Protein AF-A0A838H7K9-F1 (afdb_monomer)

pLDDT: mean 84.61, std 19.3, range [33.28, 98.56]

Foldseek 3Di:
DDDPPPDPPPCPFFKFWWKWWFQDPVRAIKIWTWIWTFPDWDDDPNFIKTWTKTWTWIAGPVRHTPDTFMDTDIWGWDWDDDPPDTWIKTDQDWDDTPNITIGMDITITDDPDDD

Solvent-accessible surface area (backbone atoms only — not comparable to full-atom values): 6663 Å² total; per-residue (Å²): 134,83,82,77,83,77,69,87,67,73,86,72,76,49,67,34,76,40,46,31,37,28,77,29,95,90,74,37,66,15,42,34,47,36,36,36,35,55,73,45,77,44,77,53,98,90,37,52,26,34,37,28,38,38,36,37,37,35,28,34,67,87,68,48,81,73,48,73,40,71,36,79,50,75,27,48,44,49,76,53,69,59,102,86,50,66,48,34,36,39,39,56,43,79,42,69,49,91,88,36,64,30,44,32,54,58,35,72,47,84,70,79,80,82,126

Structure (mmCIF, N/CA/C/O backbone):
data_AF-A0A838H7K9-F1
#
_entry.id   AF-A0A838H7K9-F1
#
loop_
_atom_site.group_PDB
_atom_site.id
_atom_site.type_symbol
_atom_site.label_atom_id
_atom_site.label_alt_id
_atom_site.label_comp_id
_atom_site.label_asym_id
_atom_site.label_entity_id
_atom_site.label_seq_id
_atom_site.pdbx_PDB_ins_code
_atom_site.Cartn_x
_atom_site.Cartn_y
_atom_site.Cartn_z
_atom_site.occupancy
_atom_site.B_iso_or_equiv
_atom_site.auth_seq_id
_atom_site.auth_comp_id
_atom_site.auth_asym_id
_atom_site.auth_atom_id
_atom_site.pdbx_PDB_model_num
ATOM 1 N N . MET A 1 1 ? -33.782 -5.262 15.774 1.00 35.16 1 MET A N 1
ATOM 2 C CA . MET A 1 1 ? -33.459 -4.368 14.646 1.00 35.16 1 MET A CA 1
ATOM 3 C C . MET A 1 1 ? -32.364 -3.454 15.159 1.00 35.16 1 MET A C 1
ATOM 5 O O . MET A 1 1 ? -32.657 -2.596 15.974 1.00 35.16 1 MET A O 1
ATOM 9 N N . THR A 1 2 ? -31.101 -3.783 14.884 1.00 35.47 2 THR A N 1
ATOM 10 C CA . THR A 1 2 ? -29.956 -3.093 15.495 1.00 35.47 2 THR A CA 1
ATOM 11 C C . THR A 1 2 ? -29.780 -1.746 14.817 1.00 35.47 2 THR A C 1
ATOM 13 O O . THR A 1 2 ? -29.543 -1.692 13.611 1.00 35.47 2 THR A O 1
ATOM 16 N N . ASP A 1 3 ? -29.943 -0.688 15.600 1.00 33.72 3 ASP A N 1
ATOM 17 C CA . ASP A 1 3 ? -29.704 0.690 15.201 1.00 33.72 3 ASP A CA 1
ATOM 18 C C . ASP A 1 3 ? -28.235 0.832 14.781 1.00 33.72 3 ASP A C 1
ATOM 20 O O . ASP A 1 3 ? -27.312 0.695 15.588 1.00 33.72 3 ASP A O 1
ATOM 24 N N . VAL A 1 4 ? -28.005 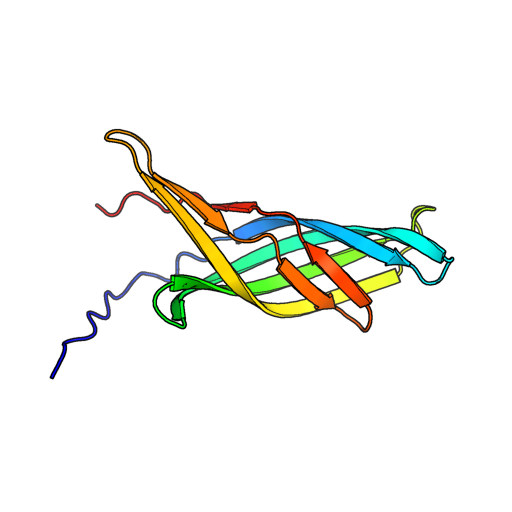1.027 13.483 1.00 40.56 4 VAL A N 1
ATOM 25 C CA . VAL A 1 4 ? -26.706 1.463 12.977 1.00 40.56 4 VAL A CA 1
ATOM 26 C C . VAL A 1 4 ? -26.650 2.948 13.286 1.00 40.56 4 VAL A C 1
ATOM 28 O O . VAL A 1 4 ? -27.273 3.745 12.589 1.00 40.56 4 VAL A O 1
ATOM 31 N N . VAL A 1 5 ? -25.948 3.316 14.355 1.00 44.41 5 VAL A N 1
ATOM 32 C CA . VAL A 1 5 ? -25.798 4.719 14.745 1.00 44.41 5 VAL A CA 1
ATOM 33 C C . VAL A 1 5 ? -24.977 5.440 13.672 1.00 44.41 5 VAL A C 1
ATOM 35 O O . VAL A 1 5 ? -23.746 5.418 13.668 1.00 44.41 5 VAL A O 1
ATOM 38 N N . PHE A 1 6 ? -25.673 6.069 12.726 1.00 42.53 6 PHE A N 1
ATOM 39 C CA . PHE A 1 6 ? -25.106 7.026 11.786 1.00 42.53 6 PHE A CA 1
ATOM 40 C C . PHE A 1 6 ? -24.897 8.346 12.525 1.00 42.53 6 PHE A C 1
ATOM 42 O O . PHE A 1 6 ? -25.746 9.235 12.507 1.00 42.53 6 PHE A O 1
ATOM 49 N N . PHE A 1 7 ? -23.752 8.488 13.187 1.00 42.56 7 PHE A N 1
ATOM 50 C CA . PHE A 1 7 ? -23.282 9.813 13.570 1.00 42.56 7 PHE A CA 1
ATOM 51 C C . PHE A 1 7 ? -23.024 10.617 12.287 1.00 42.56 7 PHE A C 1
ATOM 53 O O . PHE A 1 7 ? -22.311 10.120 11.407 1.00 42.56 7 PHE A O 1
ATOM 60 N N . PRO A 1 8 ? -23.551 11.847 12.140 1.00 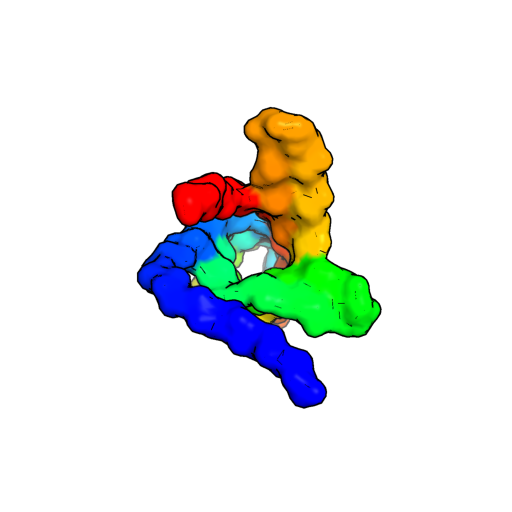36.25 8 PRO A N 1
ATOM 61 C CA . PRO A 1 8 ? -23.161 12.726 11.050 1.00 36.25 8 PRO A CA 1
ATOM 62 C C . PRO A 1 8 ? -21.751 13.248 11.348 1.00 36.25 8 PRO A C 1
ATOM 64 O O . PRO A 1 8 ? -21.561 14.391 11.763 1.00 36.25 8 PRO A O 1
ATOM 67 N N . LEU A 1 9 ? -20.739 12.394 11.169 1.00 44.53 9 LEU A N 1
ATOM 68 C CA . LEU A 1 9 ? -19.357 12.838 11.124 1.00 44.53 9 LEU A CA 1
ATOM 69 C C . LEU A 1 9 ? -19.268 13.782 9.923 1.00 44.53 9 LEU A C 1
ATOM 71 O O . LEU A 1 9 ? -19.350 13.353 8.769 1.00 44.53 9 LEU A O 1
ATOM 75 N N . ARG A 1 10 ? -19.107 15.084 10.188 1.00 43.91 10 ARG A N 1
ATOM 76 C CA . ARG A 1 10 ? -18.473 16.007 9.240 1.00 43.91 10 ARG A CA 1
ATOM 77 C C . ARG A 1 10 ? -17.335 15.228 8.592 1.00 43.91 10 ARG A C 1
ATOM 79 O O . ARG A 1 10 ? -16.531 14.665 9.326 1.00 43.91 10 ARG A O 1
ATOM 86 N N . VAL A 1 11 ? -17.320 15.156 7.263 1.00 42.47 11 VAL A N 1
ATOM 87 C CA . VAL A 1 11 ? -16.358 14.400 6.449 1.00 42.47 11 VAL A CA 1
ATOM 88 C C . VAL A 1 11 ? -14.931 14.858 6.781 1.00 42.47 11 VAL A C 1
ATOM 90 O O . VAL A 1 11 ? -14.341 15.674 6.079 1.00 42.47 11 VAL A O 1
ATOM 93 N N . MET A 1 12 ? -14.376 14.386 7.893 1.00 52.38 12 MET A N 1
ATOM 94 C CA . MET A 1 12 ? -12.984 14.563 8.253 1.00 52.38 12 MET A CA 1
ATOM 95 C C . MET A 1 12 ? -12.254 13.521 7.429 1.00 52.38 12 MET A C 1
ATOM 97 O O . MET A 1 12 ? -12.205 12.340 7.756 1.00 52.38 12 MET A O 1
ATOM 101 N N . ARG A 1 13 ? -11.815 13.967 6.253 1.00 62.12 13 ARG A N 1
ATOM 102 C CA . ARG A 1 13 ? -11.035 13.190 5.300 1.00 62.12 13 ARG A CA 1
ATOM 103 C C . ARG A 1 13 ? -9.701 12.867 5.970 1.00 62.12 13 ARG A C 1
ATOM 105 O O . ARG A 1 13 ? -8.767 13.653 5.868 1.00 62.12 13 ARG A O 1
ATOM 112 N N . THR A 1 14 ? -9.622 11.752 6.688 1.00 81.75 14 THR A N 1
ATOM 113 C CA . THR A 1 14 ? -8.360 11.332 7.291 1.00 81.75 14 THR A CA 1
ATOM 114 C C . THR A 1 14 ? -7.463 10.763 6.202 1.00 81.75 14 THR A C 1
ATOM 116 O O . THR A 1 14 ? -7.810 9.778 5.543 1.00 81.75 14 THR A O 1
ATOM 119 N N . VAL A 1 15 ? -6.339 11.436 5.974 1.00 88.94 15 VAL A N 1
ATOM 120 C CA . VAL A 1 15 ? -5.342 11.080 4.965 1.00 88.94 15 VAL A CA 1
ATOM 121 C C . VAL A 1 15 ? -4.038 10.765 5.682 1.00 88.94 15 VAL A C 1
ATOM 123 O O . VAL A 1 15 ? -3.625 11.518 6.561 1.00 88.94 15 VAL A O 1
ATOM 126 N N . ALA A 1 16 ? -3.403 9.659 5.312 1.00 91.44 16 ALA A N 1
ATOM 127 C CA . ALA A 1 16 ? -2.097 9.265 5.818 1.00 91.44 16 ALA A CA 1
ATOM 128 C C . ALA A 1 16 ? -1.133 9.031 4.657 1.00 91.44 16 ALA A C 1
ATOM 130 O O . ALA A 1 16 ? -1.516 8.453 3.640 1.00 91.44 16 ALA A O 1
ATOM 131 N N . GLY A 1 17 ? 0.118 9.462 4.821 1.00 94.88 17 GLY A N 1
ATOM 132 C CA . GLY A 1 17 ? 1.192 9.096 3.905 1.00 94.88 17 GLY A CA 1
ATOM 133 C C . GLY A 1 17 ? 1.470 7.598 3.997 1.00 94.88 17 GLY A C 1
ATOM 134 O O . GLY A 1 17 ? 1.494 7.031 5.090 1.00 94.88 17 GLY A O 1
ATOM 135 N N . VAL A 1 18 ? 1.670 6.963 2.849 1.00 97.25 18 VAL A N 1
ATOM 136 C CA . VAL A 1 18 ? 1.939 5.528 2.751 1.00 97.25 18 VAL A CA 1
ATOM 137 C C . VAL A 1 18 ? 3.136 5.258 1.863 1.00 97.25 18 VAL A C 1
ATOM 139 O O . VAL A 1 18 ? 3.379 5.950 0.870 1.00 97.25 18 VAL A O 1
ATOM 142 N N . THR A 1 19 ? 3.861 4.209 2.222 1.00 98.38 19 THR A N 1
ATOM 143 C CA . THR A 1 19 ? 4.967 3.661 1.448 1.00 98.38 19 THR A CA 1
ATOM 144 C C . THR A 1 19 ? 4.730 2.188 1.187 1.00 98.38 19 THR A C 1
ATOM 146 O O . THR A 1 19 ? 3.917 1.538 1.842 1.00 98.38 19 THR A O 1
ATOM 149 N N . GLY A 1 20 ? 5.420 1.671 0.186 1.00 98.06 20 GLY A N 1
ATOM 150 C CA . GLY A 1 20 ? 5.404 0.256 -0.113 1.00 98.06 20 GLY A CA 1
ATOM 151 C C . GLY A 1 20 ? 6.451 -0.105 -1.145 1.00 98.06 20 GLY A C 1
ATOM 152 O O . GLY A 1 20 ? 7.239 0.733 -1.601 1.00 98.06 20 GLY A O 1
ATOM 153 N N . SER A 1 21 ? 6.426 -1.364 -1.549 1.00 98.19 21 SER A N 1
ATOM 154 C CA . SER A 1 21 ? 7.321 -1.903 -2.563 1.00 98.19 21 SER A CA 1
ATOM 155 C C . SER A 1 21 ? 6.572 -2.784 -3.553 1.00 98.19 21 SER A C 1
ATOM 157 O O . SER A 1 21 ? 5.473 -3.269 -3.286 1.00 98.19 21 SER A O 1
ATOM 159 N N . PHE A 1 22 ? 7.157 -2.962 -4.731 1.00 98.12 22 PHE A N 1
ATOM 160 C CA . PHE A 1 22 ? 6.637 -3.852 -5.763 1.00 98.12 22 PHE A CA 1
ATOM 161 C C . PHE A 1 22 ? 7.791 -4.406 -6.599 1.00 98.12 22 PHE A C 1
ATOM 163 O O . PHE A 1 22 ? 8.906 -3.877 -6.568 1.00 98.12 22 PHE A O 1
ATOM 170 N N . TRP A 1 23 ? 7.529 -5.468 -7.357 1.00 97.19 23 TRP A N 1
ATOM 171 C CA . TRP A 1 23 ? 8.474 -5.954 -8.359 1.00 97.19 23 TRP A CA 1
ATOM 172 C C . TRP A 1 23 ? 8.337 -5.132 -9.640 1.00 97.19 23 TRP A C 1
ATOM 174 O O . TRP A 1 23 ? 7.274 -5.126 -10.263 1.00 97.19 23 TRP A O 1
ATOM 184 N N . SER A 1 24 ? 9.388 -4.403 -10.007 1.00 91.31 24 SER A N 1
ATOM 185 C CA . SER A 1 24 ? 9.357 -3.484 -11.139 1.00 91.31 24 SER A CA 1
ATOM 186 C C . SER A 1 24 ? 9.558 -4.195 -12.484 1.00 91.31 24 SER A C 1
ATOM 188 O O . SER A 1 24 ? 10.092 -5.309 -12.527 1.00 91.31 24 SER A O 1
ATOM 190 N N . PRO A 1 25 ? 9.187 -3.556 -13.613 1.00 89.88 25 PRO A N 1
ATOM 191 C CA . PRO A 1 25 ? 9.428 -4.102 -14.950 1.00 89.88 25 PRO A CA 1
ATOM 192 C C . PRO A 1 25 ? 10.899 -4.397 -15.248 1.00 89.88 25 PRO A C 1
ATOM 194 O O . PRO A 1 25 ? 11.190 -5.317 -16.009 1.00 89.88 25 PRO A O 1
ATOM 197 N N . SER A 1 26 ? 11.830 -3.647 -14.646 1.00 91.75 26 SER A N 1
ATOM 198 C CA . SER A 1 26 ? 13.269 -3.887 -14.804 1.00 91.75 26 SER A CA 1
ATOM 199 C C . SER A 1 26 ? 13.780 -5.120 -14.044 1.00 91.75 26 SER A C 1
ATOM 201 O O . SER A 1 26 ? 14.961 -5.457 -14.143 1.00 91.75 26 SER A O 1
ATOM 203 N N . GLY A 1 27 ? 12.914 -5.801 -13.284 1.00 92.00 27 GLY A N 1
ATOM 204 C CA . GLY A 1 27 ? 13.292 -6.930 -12.442 1.00 92.00 27 GLY A CA 1
ATOM 205 C C . GLY A 1 27 ? 14.036 -6.500 -11.177 1.00 92.00 27 GLY A C 1
ATOM 206 O O . GLY A 1 27 ? 14.944 -7.196 -10.727 1.00 92.00 27 GLY A O 1
ATOM 207 N N . ARG A 1 28 ? 13.705 -5.327 -10.627 1.00 93.38 28 ARG A N 1
ATOM 208 C CA . ARG A 1 28 ? 14.259 -4.804 -9.372 1.00 93.38 28 ARG A CA 1
ATOM 209 C C . ARG A 1 28 ? 13.133 -4.506 -8.384 1.00 93.38 28 ARG A C 1
ATOM 211 O O . ARG A 1 28 ? 11.952 -4.524 -8.722 1.00 93.38 28 ARG A O 1
ATOM 218 N N . HIS A 1 29 ? 13.495 -4.199 -7.141 1.00 95.12 29 HIS A N 1
ATOM 219 C CA . HIS A 1 29 ? 12.532 -3.660 -6.185 1.00 95.12 29 HIS A CA 1
ATOM 220 C C . HIS A 1 29 ? 12.227 -2.199 -6.521 1.00 95.12 29 HIS A C 1
ATOM 222 O O . HIS A 1 29 ? 13.097 -1.333 -6.406 1.00 95.12 29 HIS A O 1
ATOM 228 N N . GLY A 1 30 ? 10.987 -1.941 -6.927 1.00 97.38 30 GLY A N 1
ATOM 229 C CA . GLY A 1 30 ? 10.441 -0.600 -7.072 1.00 97.38 30 GLY A CA 1
ATOM 230 C C . GLY A 1 30 ? 9.829 -0.094 -5.765 1.00 97.38 30 GLY A C 1
ATOM 231 O O . GLY A 1 30 ? 9.551 -0.861 -4.839 1.00 97.38 30 GLY A O 1
ATOM 232 N N . LYS A 1 31 ? 9.609 1.218 -5.695 1.00 98.25 31 LYS A N 1
ATOM 233 C CA . LYS A 1 31 ? 9.010 1.913 -4.551 1.00 98.25 31 LYS A CA 1
ATOM 234 C C . LYS A 1 31 ? 7.630 2.445 -4.900 1.00 98.25 31 LYS A C 1
ATOM 236 O O . LYS A 1 31 ? 7.428 3.000 -5.977 1.00 98.25 31 LYS A O 1
ATOM 241 N N . PHE A 1 32 ? 6.715 2.328 -3.949 1.00 98.56 32 PHE A N 1
ATOM 242 C CA . PHE A 1 32 ? 5.441 3.030 -3.939 1.00 98.56 32 PHE A CA 1
ATOM 243 C C . PHE A 1 32 ? 5.491 4.141 -2.889 1.00 98.56 32 PHE A C 1
ATOM 245 O O . PHE A 1 32 ? 5.898 3.901 -1.752 1.00 98.56 32 PHE A O 1
ATOM 252 N N . VAL A 1 33 ? 5.070 5.346 -3.266 1.00 98.50 33 VAL A N 1
ATOM 253 C CA . VAL A 1 33 ? 4.877 6.472 -2.343 1.00 98.50 33 VAL A CA 1
ATOM 254 C C . VAL A 1 33 ? 3.553 7.140 -2.672 1.00 98.50 33 VAL A C 1
ATOM 256 O O . VAL A 1 33 ? 3.276 7.443 -3.836 1.00 98.50 33 VAL A O 1
ATOM 259 N N . GLY A 1 34 ? 2.732 7.376 -1.656 1.00 97.62 34 GLY A N 1
ATOM 260 C CA . GLY A 1 34 ? 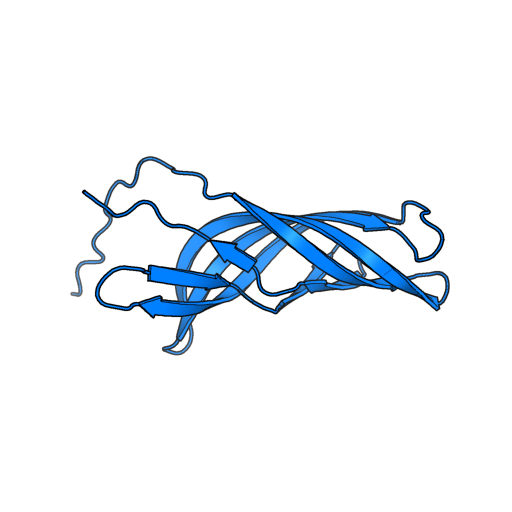1.415 7.947 -1.869 1.00 97.62 34 GLY A CA 1
ATOM 261 C C . GLY A 1 34 ? 0.668 8.282 -0.593 1.00 97.62 34 GLY A C 1
ATOM 262 O O . GLY A 1 34 ? 1.249 8.500 0.468 1.00 97.62 34 GLY A O 1
ATOM 263 N N . GLU A 1 35 ? -0.650 8.296 -0.724 1.00 96.88 35 GLU A N 1
ATOM 264 C CA . GLU A 1 35 ? -1.598 8.602 0.330 1.00 96.88 35 GLU A CA 1
ATOM 265 C C . GLU A 1 35 ? -2.675 7.522 0.418 1.00 96.88 35 GLU A C 1
ATOM 267 O O . GLU A 1 35 ? -3.188 7.030 -0.593 1.00 96.88 35 GLU A O 1
ATOM 272 N N . TYR A 1 36 ? -3.063 7.198 1.645 1.00 95.75 36 TYR A N 1
ATOM 273 C CA . TYR A 1 36 ? -4.276 6.461 1.947 1.00 95.75 36 TYR A CA 1
ATOM 274 C C . TYR A 1 36 ? -5.320 7.415 2.508 1.00 95.75 36 TYR A C 1
ATOM 276 O O . TYR A 1 36 ? -5.103 8.084 3.520 1.00 95.75 36 TYR A O 1
ATOM 284 N N . ARG A 1 37 ? -6.482 7.450 1.861 1.00 93.38 37 ARG A N 1
ATOM 285 C CA . ARG A 1 37 ? -7.652 8.182 2.330 1.00 93.38 37 ARG A CA 1
ATOM 286 C C . ARG A 1 37 ? -8.653 7.215 2.936 1.00 93.38 37 ARG A C 1
ATOM 288 O O . ARG A 1 37 ? -9.292 6.458 2.202 1.00 93.38 37 ARG A O 1
ATOM 295 N N . LEU A 1 38 ? -8.837 7.301 4.249 1.00 91.94 38 LEU A N 1
ATOM 296 C CA . LEU A 1 38 ? -9.858 6.539 4.956 1.00 91.94 38 LEU A CA 1
ATOM 297 C C . LEU A 1 38 ? -11.253 7.004 4.513 1.00 91.94 38 LEU A C 1
ATOM 299 O O . LEU A 1 38 ? -11.563 8.194 4.575 1.00 91.94 38 LEU A O 1
ATOM 303 N N . GLU A 1 39 ? -12.095 6.071 4.064 1.00 91.69 39 GLU A N 1
ATOM 304 C CA . GLU A 1 39 ? -13.501 6.350 3.739 1.00 91.69 39 GLU A CA 1
ATOM 305 C C . GLU A 1 39 ? -14.430 5.891 4.868 1.00 91.69 39 GLU A C 1
ATOM 307 O O . GLU A 1 39 ? -15.361 6.614 5.215 1.00 91.69 39 GLU A O 1
ATOM 312 N N . ARG A 1 40 ? -14.184 4.712 5.458 1.00 87.81 40 ARG A N 1
ATOM 313 C CA . ARG A 1 40 ? -14.937 4.210 6.620 1.00 87.81 40 ARG A CA 1
ATOM 314 C C . ARG A 1 40 ? -14.217 3.079 7.355 1.00 87.81 40 ARG A C 1
ATOM 316 O O . ARG A 1 40 ? -13.458 2.325 6.749 1.00 87.81 40 ARG A O 1
ATOM 323 N N . LEU A 1 41 ? -14.552 2.907 8.631 1.00 89.06 41 LEU A N 1
ATOM 324 C CA . LEU A 1 41 ? -14.278 1.687 9.395 1.00 89.06 41 LEU A CA 1
ATOM 325 C C . LEU A 1 41 ? -15.472 0.731 9.288 1.00 89.06 41 LEU A C 1
ATOM 327 O O . LEU A 1 41 ? -16.620 1.169 9.211 1.00 89.06 41 LEU A O 1
ATOM 331 N N . MET A 1 42 ? -15.212 -0.571 9.256 1.00 88.50 42 MET A N 1
ATOM 332 C CA . MET A 1 42 ? -16.243 -1.601 9.144 1.00 88.50 42 MET A CA 1
ATOM 333 C C . MET A 1 42 ? -15.807 -2.914 9.792 1.00 88.50 42 MET A C 1
ATOM 335 O O . MET A 1 42 ? -14.618 -3.165 9.951 1.00 88.50 42 MET A O 1
ATOM 339 N N . SER A 1 43 ? -16.769 -3.769 10.140 1.00 89.44 43 SER A N 1
ATOM 340 C CA . SER A 1 43 ? -16.479 -5.156 10.506 1.00 89.44 43 SER A CA 1
ATOM 341 C C . SER A 1 43 ? -16.474 -6.029 9.251 1.00 89.44 43 SER A C 1
ATOM 343 O O . SER A 1 43 ? -17.413 -5.983 8.455 1.00 89.44 43 SER A O 1
ATOM 345 N N . GLN A 1 44 ? -15.422 -6.822 9.074 1.00 87.31 44 GLN A N 1
ATOM 346 C CA . GLN A 1 44 ? -15.280 -7.809 8.011 1.00 87.31 44 GLN A CA 1
ATOM 347 C C . GLN A 1 44 ? -14.876 -9.136 8.648 1.00 87.31 44 GLN A C 1
ATOM 349 O O . GLN A 1 44 ? -13.842 -9.226 9.303 1.00 87.31 44 GLN A O 1
ATOM 354 N N . SER A 1 45 ? -15.722 -10.159 8.508 1.00 87.75 45 SER A N 1
ATOM 355 C CA . SER A 1 45 ? -15.498 -11.484 9.112 1.00 87.75 45 SER A CA 1
ATOM 356 C C . SER A 1 45 ? -15.217 -11.440 10.625 1.00 87.75 45 SER A C 1
ATOM 358 O O . SER A 1 45 ? -14.410 -12.208 11.138 1.00 87.75 45 SER A O 1
ATOM 360 N N . GLY A 1 46 ? -15.864 -10.517 11.348 1.00 87.88 46 GLY A N 1
ATOM 361 C CA . GLY A 1 46 ? -15.681 -10.342 12.793 1.00 87.88 46 GLY A CA 1
ATOM 362 C C . GLY A 1 46 ? -14.429 -9.557 13.199 1.00 87.88 46 GLY A C 1
ATOM 363 O O . GLY A 1 46 ? -14.220 -9.340 14.388 1.00 87.88 46 GLY A O 1
ATOM 364 N N . GLN A 1 47 ? -13.625 -9.085 12.243 1.00 88.62 47 GLN A N 1
ATOM 365 C CA . GLN A 1 47 ? -12.454 -8.242 12.489 1.00 88.62 47 GLN A CA 1
ATOM 366 C C . GLN A 1 47 ? -12.710 -6.803 12.040 1.00 88.62 47 GLN A C 1
ATOM 368 O O . GLN A 1 47 ? -13.509 -6.555 11.136 1.00 88.62 47 GLN A O 1
ATOM 373 N N . LEU A 1 48 ? -12.046 -5.841 12.683 1.00 90.50 48 LEU A N 1
ATOM 374 C CA . LEU A 1 48 ? -12.110 -4.447 12.261 1.00 90.50 48 LEU A CA 1
ATOM 375 C C . LEU A 1 48 ? -11.265 -4.251 10.995 1.00 90.50 48 LEU A C 1
ATOM 377 O O . LEU A 1 48 ? -10.113 -4.674 10.920 1.00 90.50 48 LEU A O 1
ATOM 381 N N . ALA A 1 49 ? -11.847 -3.583 10.009 1.00 94.06 49 ALA A N 1
ATOM 382 C CA . ALA A 1 49 ? -11.224 -3.258 8.740 1.00 94.06 49 ALA A CA 1
ATOM 383 C C . ALA A 1 49 ? -11.501 -1.797 8.372 1.00 94.06 49 ALA A C 1
ATOM 385 O O . ALA A 1 49 ? -12.498 -1.197 8.783 1.00 94.06 49 ALA A O 1
ATOM 386 N N . ALA A 1 50 ? -10.621 -1.227 7.563 1.00 93.38 50 ALA A N 1
ATOM 387 C CA . ALA A 1 50 ? -10.738 0.113 7.028 1.00 93.38 50 ALA A CA 1
ATOM 388 C C . ALA A 1 50 ? -10.893 0.023 5.514 1.00 93.38 50 ALA A C 1
ATOM 390 O O . ALA A 1 50 ? -10.028 -0.514 4.827 1.00 93.38 50 ALA A O 1
ATOM 391 N N . ALA A 1 51 ? -11.994 0.557 4.996 1.00 94.38 51 ALA A N 1
ATOM 392 C CA . ALA A 1 51 ? -12.156 0.766 3.568 1.00 94.38 51 ALA A CA 1
ATOM 393 C C . ALA A 1 51 ? -11.681 2.177 3.223 1.00 94.38 51 ALA A C 1
ATOM 395 O O . ALA A 1 51 ? -12.097 3.158 3.852 1.00 94.38 51 ALA A O 1
ATOM 396 N N . GLY A 1 52 ? -10.839 2.280 2.202 1.00 94.69 52 GLY A N 1
ATOM 397 C CA . GLY A 1 52 ? -10.332 3.562 1.747 1.00 94.69 52 GLY A CA 1
ATOM 398 C C . GLY A 1 52 ? -9.751 3.503 0.347 1.00 94.69 52 GLY A C 1
ATOM 399 O O . GLY A 1 52 ? -9.873 2.504 -0.364 1.00 94.69 52 GLY A O 1
ATOM 400 N N . VAL A 1 53 ? -9.143 4.613 -0.054 1.00 96.75 53 VAL A N 1
ATOM 401 C CA . VAL A 1 53 ? -8.556 4.787 -1.382 1.00 96.75 53 VAL A CA 1
ATOM 402 C C . VAL A 1 53 ? -7.069 5.060 -1.237 1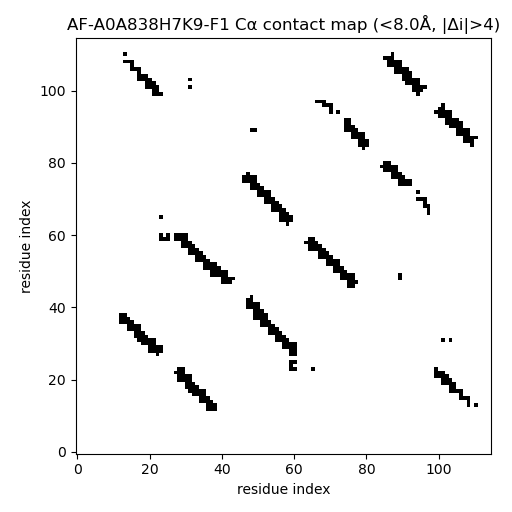.00 96.75 53 VAL A C 1
ATOM 404 O O . VAL A 1 53 ? -6.681 6.069 -0.651 1.00 96.75 53 VAL A O 1
ATOM 407 N N . PHE A 1 54 ? -6.257 4.182 -1.810 1.00 97.44 54 PHE A N 1
ATOM 408 C CA . PHE A 1 54 ? -4.826 4.373 -1.989 1.00 97.44 54 PHE A CA 1
ATOM 409 C C . PHE A 1 54 ? -4.589 5.131 -3.287 1.00 97.44 54 PHE A C 1
ATOM 411 O O . PHE A 1 54 ? -5.164 4.779 -4.313 1.00 97.44 54 PHE A O 1
ATOM 418 N N . THR A 1 55 ? -3.762 6.168 -3.259 1.00 98.12 55 THR A N 1
ATOM 419 C CA . THR A 1 55 ? -3.336 6.907 -4.454 1.00 98.12 55 THR A CA 1
ATOM 420 C C . THR A 1 55 ? -1.847 7.149 -4.362 1.00 98.12 55 THR A C 1
ATOM 422 O O . THR A 1 55 ? -1.376 7.573 -3.315 1.00 98.12 55 THR A O 1
ATOM 425 N N . GLY A 1 56 ? -1.092 6.904 -5.425 1.00 98.06 56 GLY A N 1
ATOM 426 C CA . GLY A 1 56 ? 0.340 7.163 -5.372 1.00 98.06 56 GLY A CA 1
ATOM 427 C C . GLY A 1 56 ? 1.084 6.826 -6.644 1.00 98.06 56 GLY A C 1
ATOM 428 O O . GLY A 1 56 ? 0.493 6.464 -7.664 1.00 98.06 56 GLY A O 1
ATOM 429 N N . THR A 1 57 ? 2.397 6.967 -6.542 1.00 98.56 57 THR A N 1
ATOM 430 C CA . THR A 1 57 ? 3.346 6.829 -7.638 1.00 98.56 57 THR A CA 1
ATOM 431 C C . THR A 1 57 ? 4.232 5.616 -7.414 1.00 98.56 57 THR A C 1
ATOM 433 O O . THR A 1 57 ? 4.711 5.374 -6.306 1.00 98.56 57 THR A O 1
ATOM 436 N N . LEU A 1 58 ? 4.444 4.871 -8.493 1.00 98.50 58 LEU A N 1
ATOM 437 C CA . LEU A 1 58 ? 5.388 3.777 -8.604 1.00 98.50 58 LEU A CA 1
ATOM 438 C C . LEU A 1 58 ? 6.653 4.276 -9.296 1.00 98.50 58 LEU A C 1
ATOM 440 O O . LEU A 1 58 ? 6.596 4.851 -10.388 1.00 98.50 58 LEU A O 1
ATOM 444 N N . THR A 1 59 ? 7.787 4.013 -8.666 1.00 98.31 59 THR A N 1
ATOM 445 C CA . THR A 1 59 ? 9.116 4.334 -9.178 1.00 98.31 59 THR A CA 1
ATOM 446 C C . THR A 1 59 ? 9.948 3.059 -9.218 1.00 98.31 59 THR A C 1
ATOM 448 O O . THR A 1 59 ? 9.936 2.280 -8.264 1.00 98.31 59 THR A O 1
ATOM 451 N N . ASP A 1 60 ? 10.657 2.824 -10.315 1.00 96.06 60 ASP A N 1
ATOM 452 C CA . ASP A 1 60 ? 11.573 1.697 -10.471 1.00 96.06 60 ASP A CA 1
ATOM 453 C C . ASP A 1 60 ? 12.815 1.880 -9.569 1.00 96.06 60 ASP A C 1
ATOM 455 O O . ASP A 1 60 ? 13.064 2.954 -9.015 1.00 96.06 60 ASP A O 1
ATOM 459 N N . GLY A 1 61 ? 13.608 0.828 -9.388 1.00 92.31 61 GLY A N 1
ATOM 460 C CA . GLY A 1 61 ? 14.787 0.827 -8.523 1.00 92.31 61 GLY A CA 1
ATOM 461 C C . GLY A 1 61 ? 15.900 1.786 -8.965 1.00 92.31 61 GLY A C 1
ATOM 462 O O . GLY A 1 61 ? 16.773 2.105 -8.163 1.00 92.31 61 GLY A O 1
ATOM 463 N N . ASP A 1 62 ? 15.884 2.257 -10.214 1.00 92.88 62 ASP A N 1
ATOM 464 C CA . ASP A 1 62 ? 16.796 3.283 -10.741 1.00 92.88 62 ASP A CA 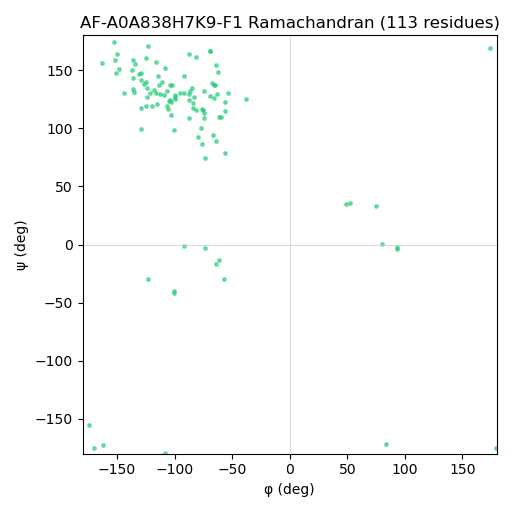1
ATOM 465 C C . ASP A 1 62 ? 16.256 4.721 -10.606 1.00 92.88 62 ASP A C 1
ATOM 467 O O . ASP A 1 62 ? 16.943 5.672 -10.972 1.00 92.88 62 ASP A O 1
ATOM 471 N N . GLY A 1 63 ? 15.046 4.893 -10.062 1.00 94.38 63 GLY A N 1
ATOM 472 C CA . GLY A 1 63 ? 14.387 6.191 -9.934 1.00 94.38 63 GLY A CA 1
ATOM 473 C C . GLY A 1 63 ? 13.458 6.553 -11.097 1.00 9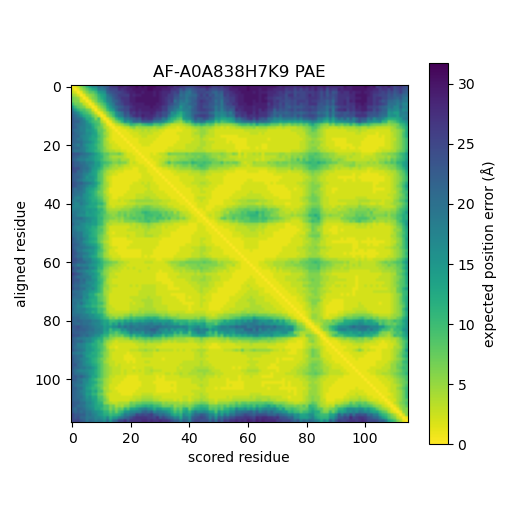4.38 63 GLY A C 1
ATOM 474 O O . GLY A 1 63 ? 12.804 7.595 -11.032 1.00 94.38 63 GLY A O 1
ATOM 475 N N . SER A 1 64 ? 13.351 5.716 -12.133 1.00 96.12 64 SER A N 1
ATOM 476 C CA . SER A 1 64 ? 12.457 5.951 -13.268 1.00 96.12 64 SER A CA 1
ATOM 477 C C . SER A 1 64 ? 10.989 5.852 -12.859 1.00 96.12 64 SER A C 1
ATOM 479 O O . SER A 1 64 ? 10.588 4.967 -12.105 1.00 96.12 64 SER A O 1
ATOM 481 N N . HIS A 1 65 ? 10.151 6.746 -13.380 1.00 96.81 65 HIS A N 1
ATOM 482 C CA . HIS A 1 65 ? 8.710 6.685 -13.155 1.00 96.81 65 HIS A CA 1
ATOM 483 C C . HIS A 1 65 ? 8.094 5.480 -13.880 1.00 96.81 65 HIS A C 1
ATOM 485 O O . HIS A 1 65 ? 8.278 5.326 -15.085 1.00 96.81 65 HIS A O 1
ATOM 491 N N . VAL A 1 66 ? 7.335 4.656 -13.153 1.00 97.44 66 VAL A N 1
ATOM 492 C CA . VAL A 1 66 ? 6.614 3.496 -13.708 1.00 97.44 66 VAL A CA 1
ATOM 493 C C . VAL A 1 66 ? 5.139 3.821 -13.927 1.00 97.44 66 VAL A C 1
ATOM 495 O O . VAL A 1 66 ? 4.564 3.426 -14.937 1.00 97.44 66 VAL A O 1
ATOM 498 N N . GLY A 1 67 ? 4.518 4.553 -13.001 1.00 97.38 67 GLY A N 1
ATOM 499 C CA . GLY A 1 67 ? 3.127 4.972 -13.146 1.00 97.38 67 GLY A CA 1
ATOM 500 C C . GLY A 1 67 ? 2.569 5.672 -11.914 1.00 97.38 67 GLY A C 1
ATOM 501 O O . GLY A 1 67 ? 3.162 5.644 -10.838 1.00 97.38 67 GLY A O 1
ATOM 502 N N . THR A 1 68 ? 1.394 6.276 -12.065 1.00 98.25 68 THR A N 1
ATOM 503 C CA . THR A 1 68 ? 0.587 6.819 -10.964 1.00 98.25 68 THR A CA 1
ATOM 504 C C . THR A 1 68 ? -0.812 6.235 -11.063 1.00 98.25 68 THR A C 1
ATOM 506 O O . THR A 1 68 ? -1.371 6.130 -12.154 1.00 98.25 68 THR A O 1
ATOM 509 N N . GLY A 1 69 ? -1.390 5.849 -9.930 1.00 97.38 69 GLY A N 1
ATOM 510 C CA . GLY A 1 69 ? -2.702 5.218 -9.910 1.00 97.38 69 GLY A CA 1
ATOM 511 C C . GLY A 1 69 ? -3.460 5.436 -8.617 1.00 97.38 69 GLY A C 1
ATOM 512 O O . GLY A 1 69 ? -2.935 5.974 -7.640 1.00 97.38 69 GLY A O 1
ATOM 513 N N . SER A 1 70 ? -4.705 4.966 -8.622 1.00 97.44 70 SER A N 1
ATOM 514 C CA . SER A 1 70 ? -5.568 4.926 -7.451 1.00 97.44 70 SER A CA 1
ATOM 515 C C . SER A 1 70 ? -6.296 3.584 -7.369 1.00 97.44 70 SER A C 1
ATOM 517 O O . SER A 1 70 ? -6.670 3.020 -8.396 1.00 97.44 70 SER A O 1
ATOM 519 N N . CYS A 1 71 ? -6.485 3.066 -6.158 1.00 97.00 71 CYS A N 1
ATOM 520 C CA . CYS A 1 71 ? -7.148 1.793 -5.900 1.00 97.00 71 CYS A CA 1
ATOM 521 C C . CYS A 1 71 ? -7.973 1.880 -4.612 1.00 97.00 71 CYS A C 1
ATOM 523 O O . CYS A 1 71 ? -7.477 2.317 -3.572 1.00 97.00 71 CYS A O 1
ATOM 525 N N . ARG A 1 72 ? -9.243 1.458 -4.668 1.00 97.06 72 ARG A N 1
ATOM 526 C CA . ARG A 1 72 ? -10.052 1.261 -3.461 1.00 97.06 72 ARG A CA 1
ATOM 527 C C . ARG A 1 72 ? -9.741 -0.117 -2.894 1.00 97.06 72 ARG A C 1
ATOM 529 O O . ARG A 1 72 ? -9.860 -1.112 -3.604 1.00 97.06 72 ARG A O 1
ATOM 536 N N . HIS A 1 73 ? -9.384 -0.171 -1.619 1.00 96.81 73 HIS A N 1
ATOM 537 C CA . HIS A 1 73 ? -8.991 -1.416 -0.977 1.00 96.81 73 HIS A CA 1
ATOM 538 C C . HIS A 1 73 ? -9.380 -1.424 0.506 1.00 96.81 73 HIS A C 1
ATOM 540 O O . HIS A 1 73 ? -9.489 -0.371 1.141 1.00 96.81 73 HIS A O 1
ATOM 546 N N . THR A 1 74 ? -9.629 -2.617 1.044 1.00 95.56 74 THR A N 1
ATOM 547 C CA . THR A 1 74 ? -9.902 -2.841 2.469 1.00 95.56 74 THR A CA 1
ATOM 548 C C . THR A 1 74 ? -8.641 -3.328 3.158 1.00 95.56 74 THR A C 1
ATOM 550 O O . THR A 1 74 ? -8.080 -4.335 2.744 1.00 95.56 74 THR A O 1
ATOM 553 N N . ALA A 1 75 ? -8.216 -2.650 4.216 1.00 95.62 75 ALA A N 1
ATOM 554 C CA . ALA A 1 75 ? -7.048 -3.035 4.995 1.00 95.62 75 ALA A CA 1
ATOM 555 C C . ALA A 1 75 ? -7.454 -3.444 6.421 1.00 95.62 75 ALA A C 1
ATOM 557 O O . ALA A 1 75 ? -8.392 -2.859 6.976 1.00 95.62 75 ALA A O 1
ATOM 558 N N . PRO A 1 76 ? -6.773 -4.431 7.029 1.00 95.50 76 PRO A N 1
ATOM 559 C CA . PRO A 1 76 ? -7.009 -4.796 8.421 1.00 95.50 76 PRO A CA 1
ATOM 560 C C . PRO A 1 76 ? -6.675 -3.623 9.344 1.00 95.50 76 PRO A C 1
ATOM 562 O O . PRO A 1 76 ? -5.780 -2.826 9.046 1.00 95.50 76 PRO A O 1
ATOM 565 N N . VAL A 1 77 ? -7.394 -3.523 10.462 1.00 93.81 77 VAL A N 1
ATOM 566 C CA . VAL A 1 77 ? -7.187 -2.478 11.468 1.00 93.81 77 VAL A CA 1
ATOM 567 C C . VAL A 1 77 ? -6.875 -3.107 12.813 1.00 93.81 77 VAL A C 1
ATOM 569 O O . VAL A 1 77 ? -7.638 -3.934 13.312 1.00 93.81 77 VAL A O 1
ATOM 572 N N . THR A 1 78 ? -5.805 -2.630 13.436 1.00 90.94 78 THR A N 1
ATOM 573 C CA . THR A 1 78 ? -5.498 -2.901 14.839 1.00 90.94 78 THR A CA 1
ATOM 574 C C . THR A 1 78 ? -5.630 -1.605 15.623 1.00 90.94 78 THR A C 1
ATOM 576 O O . THR A 1 78 ? -5.062 -0.583 15.235 1.00 90.94 78 THR A O 1
ATOM 579 N N . ILE A 1 79 ? -6.382 -1.649 16.722 1.00 85.25 79 ILE A N 1
ATOM 580 C CA . ILE A 1 79 ? -6.479 -0.548 17.679 1.00 85.25 79 ILE A CA 1
ATOM 581 C C . ILE A 1 79 ? -5.685 -0.947 18.916 1.00 85.25 79 ILE A C 1
ATOM 583 O O . ILE A 1 79 ? -6.051 -1.901 19.600 1.00 85.25 79 ILE A O 1
ATOM 587 N N . ASN A 1 80 ? -4.625 -0.200 19.204 1.00 80.56 80 ASN A N 1
ATOM 588 C CA . ASN A 1 80 ? -3.910 -0.281 20.469 1.00 80.56 80 ASN A CA 1
ATOM 589 C C . ASN A 1 80 ? -4.381 0.898 21.321 1.00 80.56 80 ASN A C 1
ATOM 591 O O . ASN A 1 80 ? -3.949 2.031 21.106 1.00 80.56 80 ASN A O 1
ATOM 595 N N . ALA A 1 81 ? -5.324 0.646 22.227 1.00 69.62 81 ALA A N 1
ATOM 596 C CA . ALA A 1 81 ? -5.799 1.647 23.171 1.00 69.62 81 ALA A CA 1
ATOM 597 C C . ALA A 1 81 ? -5.211 1.365 24.557 1.00 69.62 81 ALA A C 1
ATOM 599 O O . ALA A 1 81 ? -5.387 0.269 25.090 1.00 69.62 81 ALA A O 1
ATOM 600 N N . ASP A 1 82 ? -4.531 2.356 25.125 1.00 68.00 82 ASP A N 1
ATOM 601 C CA . ASP A 1 82 ? -4.241 2.436 26.556 1.00 68.00 82 ASP A CA 1
ATOM 602 C C . ASP A 1 82 ? -5.102 3.549 27.188 1.00 68.00 82 ASP A C 1
ATOM 604 O O . ASP A 1 82 ? -5.906 4.190 26.505 1.00 68.00 82 ASP A O 1
ATOM 608 N N . GLU A 1 83 ? -4.981 3.788 28.498 1.00 60.19 83 GLU A N 1
ATOM 609 C CA . GLU A 1 83 ? -5.795 4.802 29.197 1.00 60.19 83 GLU A CA 1
ATOM 610 C C . GLU A 1 83 ? -5.578 6.245 28.685 1.00 60.19 83 GLU A C 1
ATOM 612 O O . GLU A 1 83 ? -6.366 7.144 28.977 1.00 60.19 83 GLU A O 1
ATOM 617 N N . THR A 1 84 ? -4.526 6.487 27.901 1.00 59.59 84 THR A N 1
ATOM 618 C CA . THR A 1 84 ? -4.066 7.816 27.476 1.00 59.59 84 THR A CA 1
ATOM 619 C C . THR A 1 84 ? -3.992 8.001 25.956 1.00 59.59 84 THR A C 1
ATOM 621 O O . THR A 1 84 ? -4.232 9.113 25.456 1.00 59.59 84 THR A O 1
ATOM 624 N N . THR A 1 85 ? -3.735 6.928 25.206 1.00 57.62 85 THR A N 1
ATOM 625 C CA . THR A 1 85 ? -3.511 6.909 23.762 1.00 57.62 85 THR A CA 1
ATOM 626 C C . THR A 1 85 ? -4.393 5.875 23.067 1.00 57.62 85 THR A C 1
ATOM 628 O O . THR A 1 85 ? -4.748 4.832 23.610 1.00 57.62 85 THR A O 1
ATOM 631 N N . SER A 1 86 ? -4.788 6.181 21.835 1.00 70.75 86 SER A N 1
ATOM 632 C CA . SER A 1 86 ? -5.423 5.218 20.939 1.00 70.75 86 SER A CA 1
ATOM 633 C C . SER A 1 86 ? -4.676 5.277 19.618 1.00 70.75 86 SER A C 1
ATOM 635 O O . SER A 1 86 ? -4.875 6.196 18.827 1.00 70.75 86 SER A O 1
ATOM 637 N N . GLU A 1 87 ? -3.765 4.332 19.408 1.00 79.69 87 GLU A N 1
ATOM 638 C CA . GLU A 1 87 ? -3.056 4.182 18.143 1.00 79.69 87 GLU A CA 1
ATOM 639 C C . GLU A 1 87 ? -3.885 3.291 17.219 1.00 79.69 87 GLU A C 1
ATOM 641 O O . GLU A 1 87 ? -4.231 2.157 17.563 1.00 79.69 87 GLU A O 1
ATOM 646 N N . ILE A 1 88 ? -4.198 3.801 16.027 1.00 86.19 88 ILE A N 1
ATOM 647 C CA . ILE A 1 88 ? -4.861 3.022 14.985 1.00 86.19 88 ILE A CA 1
ATOM 648 C C . ILE A 1 88 ? -3.840 2.707 13.909 1.00 86.19 88 ILE A C 1
ATOM 650 O O . ILE A 1 88 ? -3.280 3.600 13.268 1.00 86.19 88 ILE A O 1
ATOM 654 N N . ARG A 1 89 ? -3.622 1.412 13.700 1.00 92.50 89 ARG A N 1
ATOM 655 C CA . ARG A 1 89 ? -2.744 0.885 12.666 1.00 92.50 89 ARG A CA 1
ATOM 656 C C . ARG A 1 89 ? -3.580 0.235 11.574 1.00 92.50 89 ARG A C 1
ATOM 658 O O . ARG A 1 89 ? -4.432 -0.600 11.864 1.00 92.50 89 ARG A O 1
ATOM 665 N N . ILE A 1 90 ? -3.330 0.624 10.328 1.00 94.31 90 ILE A N 1
ATOM 666 C CA . ILE A 1 90 ? -4.020 0.115 9.140 1.00 94.31 90 ILE A CA 1
ATOM 667 C C . ILE A 1 90 ? -3.005 -0.607 8.259 1.00 94.31 90 ILE A C 1
ATOM 669 O O . ILE A 1 90 ? -1.951 -0.050 7.959 1.00 94.31 90 ILE A O 1
ATOM 673 N N . GLY A 1 91 ? -3.323 -1.824 7.824 1.00 95.25 91 GLY A N 1
ATOM 674 C CA . GLY A 1 91 ? -2.413 -2.655 7.034 1.00 95.25 91 GLY A CA 1
ATOM 675 C C . GLY A 1 91 ? -1.403 -3.443 7.889 1.00 95.25 91 GLY A C 1
ATOM 676 O O . GLY A 1 91 ? -1.513 -3.462 9.119 1.00 95.25 91 GLY A O 1
ATOM 677 N N . PRO A 1 92 ? -0.403 -4.106 7.279 1.00 96.94 92 PRO A N 1
ATOM 678 C CA . PRO A 1 92 ? 0.014 -4.010 5.874 1.00 96.94 92 PRO A CA 1
ATOM 679 C C . PRO A 1 92 ? -1.013 -4.606 4.905 1.00 96.94 92 PRO A C 1
ATOM 681 O O . PRO A 1 92 ? -1.939 -5.299 5.332 1.00 96.94 92 PRO A O 1
ATOM 684 N N . VAL A 1 93 ? -0.872 -4.321 3.609 1.00 97.25 93 VAL A N 1
ATOM 685 C CA . VAL A 1 93 ? -1.793 -4.850 2.596 1.00 97.25 93 VAL A CA 1
ATOM 686 C C . VAL A 1 93 ? -1.148 -5.027 1.226 1.00 97.25 93 VAL A C 1
ATOM 688 O O . VAL A 1 93 ? -0.301 -4.235 0.828 1.00 97.25 93 VAL A O 1
ATOM 691 N N . ASP A 1 94 ? -1.601 -6.038 0.489 1.00 98.00 94 ASP A N 1
ATOM 692 C CA . ASP A 1 94 ? -1.249 -6.243 -0.912 1.00 98.00 94 ASP A CA 1
ATOM 693 C C . ASP A 1 94 ? -2.373 -5.734 -1.816 1.00 98.00 94 ASP A C 1
ATOM 695 O O . ASP A 1 94 ? -3.533 -6.131 -1.679 1.00 98.00 94 ASP A O 1
ATOM 699 N N . MET A 1 95 ? -2.043 -4.869 -2.772 1.00 96.69 95 MET A N 1
ATOM 700 C CA . MET A 1 95 ? -3.020 -4.311 -3.705 1.00 96.69 95 MET A CA 1
ATOM 701 C C . MET A 1 95 ? -2.492 -4.278 -5.134 1.00 96.69 95 MET A C 1
ATOM 703 O O . MET A 1 95 ? -1.299 -4.111 -5.367 1.00 96.69 95 MET A O 1
ATOM 707 N N . ASN A 1 96 ? -3.392 -4.391 -6.110 1.00 97.12 96 ASN A N 1
ATOM 708 C CA . ASN A 1 96 ? -3.044 -4.127 -7.500 1.00 97.12 96 ASN A CA 1
ATOM 709 C C . ASN A 1 96 ? -3.144 -2.621 -7.774 1.00 97.12 96 ASN A C 1
ATOM 711 O O . ASN A 1 96 ? -4.218 -2.033 -7.614 1.00 97.12 96 ASN A O 1
ATOM 715 N N . LEU A 1 97 ? -2.039 -2.014 -8.203 1.00 96.56 97 LEU A N 1
ATOM 716 C CA . LEU A 1 97 ? -1.997 -0.642 -8.688 1.00 96.56 97 LEU A CA 1
ATOM 717 C C . LEU A 1 97 ? -1.390 -0.629 -10.087 1.00 96.56 97 LEU A C 1
ATOM 719 O O . LEU A 1 97 ? -0.249 -1.039 -10.274 1.00 96.56 97 LEU A O 1
ATOM 723 N N . VAL A 1 98 ? -2.164 -0.159 -11.069 1.00 95.06 98 VAL A N 1
ATOM 724 C CA . VAL A 1 98 ? -1.756 -0.055 -12.484 1.00 95.06 98 VAL A CA 1
ATOM 725 C C . VAL A 1 98 ? -1.120 -1.338 -13.050 1.00 95.06 98 VAL A C 1
ATOM 727 O O . VAL A 1 98 ? -0.228 -1.282 -13.888 1.00 95.06 98 VAL A O 1
ATOM 730 N N . GLY A 1 99 ? -1.595 -2.505 -12.602 1.00 95.31 99 GLY A N 1
ATOM 731 C CA . GLY A 1 99 ? -1.118 -3.812 -13.057 1.00 95.31 99 GLY A CA 1
ATOM 732 C C . GLY A 1 99 ? -0.008 -4.428 -12.202 1.00 95.31 99 GLY A C 1
ATOM 733 O O . GLY A 1 99 ? 0.351 -5.577 -12.449 1.00 95.31 99 GLY A O 1
ATOM 734 N N . PHE A 1 100 ? 0.496 -3.729 -11.182 1.00 96.69 100 PHE A N 1
ATOM 735 C CA . PHE A 1 100 ? 1.531 -4.240 -10.280 1.00 96.69 100 PHE A CA 1
ATOM 736 C C . PHE A 1 100 ? 0.947 -4.642 -8.933 1.00 96.69 100 PHE A C 1
ATOM 738 O O . PHE A 1 100 ? 0.145 -3.910 -8.354 1.00 96.69 100 PHE A O 1
ATOM 745 N N . LEU A 1 101 ? 1.389 -5.789 -8.414 1.00 97.69 101 LEU A N 1
ATOM 746 C CA . LEU A 1 101 ? 1.158 -6.166 -7.024 1.00 97.69 101 LEU A CA 1
ATOM 747 C C . LEU A 1 101 ? 2.078 -5.328 -6.129 1.00 97.69 101 LEU A C 1
ATOM 749 O O . LEU A 1 101 ? 3.295 -5.511 -6.136 1.00 97.69 101 LEU A O 1
ATOM 753 N N . VAL A 1 102 ? 1.485 -4.400 -5.390 1.00 98.25 102 VAL A N 1
ATOM 754 C CA . VAL A 1 102 ? 2.163 -3.507 -4.455 1.00 98.25 102 VAL A CA 1
ATOM 755 C C . VAL A 1 102 ? 1.917 -4.007 -3.040 1.00 98.25 102 VAL A C 1
ATOM 757 O O . VAL A 1 102 ? 0.765 -4.094 -2.615 1.00 98.25 102 VAL A O 1
ATOM 760 N N . ASN A 1 103 ? 2.995 -4.275 -2.309 1.00 98.38 103 ASN A N 1
ATOM 761 C CA . ASN A 1 103 ? 2.961 -4.503 -0.872 1.00 98.38 103 ASN A CA 1
ATOM 762 C C . ASN A 1 103 ? 3.090 -3.147 -0.170 1.00 98.38 103 ASN A C 1
ATOM 764 O O . ASN A 1 103 ? 4.137 -2.501 -0.245 1.00 98.38 103 ASN A O 1
ATOM 768 N N . VAL A 1 104 ? 2.004 -2.682 0.441 1.00 98.31 104 VAL A N 1
ATOM 769 C CA . VAL A 1 104 ? 1.940 -1.413 1.170 1.00 98.31 104 VAL A CA 1
ATOM 770 C C . VAL A 1 104 ? 2.187 -1.670 2.649 1.00 98.31 104 VAL A C 1
ATOM 772 O O . VAL A 1 104 ? 1.545 -2.527 3.267 1.00 98.31 104 VAL A O 1
ATOM 775 N N . ASP A 1 105 ? 3.091 -0.881 3.220 1.00 98.12 105 ASP A N 1
ATOM 776 C CA . ASP A 1 105 ? 3.433 -0.945 4.631 1.00 98.12 105 ASP A CA 1
ATOM 777 C C . ASP A 1 105 ? 2.229 -0.572 5.504 1.00 98.12 105 ASP A C 1
ATOM 779 O O . ASP A 1 105 ? 1.331 0.181 5.114 1.00 98.12 105 ASP A O 1
ATOM 783 N N . ALA A 1 106 ? 2.219 -1.073 6.737 1.00 96.31 106 ALA A N 1
ATOM 784 C CA . ALA A 1 106 ? 1.238 -0.616 7.705 1.00 96.31 106 ALA A CA 1
ATOM 785 C C . ALA A 1 106 ? 1.456 0.869 8.028 1.00 96.31 106 ALA A C 1
ATOM 787 O O . ALA A 1 106 ? 2.582 1.300 8.279 1.00 96.31 106 ALA A O 1
ATOM 788 N N . MET A 1 107 ? 0.370 1.626 8.109 1.00 93.69 107 MET A N 1
ATOM 789 C CA . MET A 1 107 ? 0.393 3.055 8.412 1.00 93.69 107 MET A CA 1
ATOM 790 C C . MET A 1 107 ? -0.322 3.346 9.727 1.00 93.69 107 MET A C 1
ATOM 792 O O . MET A 1 107 ? -1.189 2.584 10.167 1.00 93.69 107 MET A O 1
ATOM 796 N N . ARG A 1 108 ? 0.024 4.478 10.337 1.00 89.06 108 ARG A N 1
ATOM 797 C CA . ARG A 1 108 ? -0.653 4.982 11.530 1.00 89.06 108 ARG A CA 1
ATOM 798 C C . ARG A 1 108 ? -1.589 6.108 11.164 1.00 89.06 108 ARG A C 1
ATOM 800 O O . ARG A 1 108 ? -1.239 6.973 10.365 1.00 89.06 108 ARG A O 1
ATOM 807 N N . ILE A 1 109 ? -2.768 6.074 11.765 1.00 81.62 109 ILE A N 1
ATOM 808 C CA . ILE A 1 109 ? -3.753 7.132 11.645 1.00 81.62 109 ILE A CA 1
ATOM 809 C C . ILE A 1 109 ? -4.113 7.615 13.040 1.00 81.62 109 ILE A C 1
ATOM 811 O O . ILE A 1 109 ? -4.529 6.836 13.893 1.00 81.62 109 ILE A O 1
ATOM 815 N N . GLU A 1 110 ? -3.999 8.920 13.242 1.00 70.25 110 GLU A N 1
ATOM 816 C CA . GLU A 1 110 ? -4.591 9.582 14.393 1.00 70.25 110 GLU A CA 1
ATOM 817 C C . GLU A 1 110 ? -6.053 9.883 14.063 1.00 70.25 110 GLU A C 1
ATOM 819 O O . GLU A 1 110 ? -6.359 10.62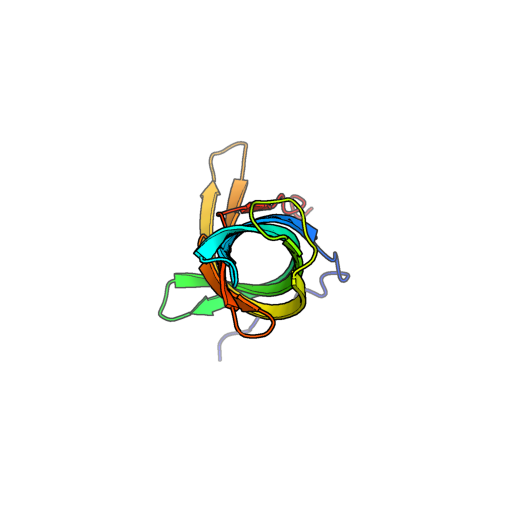0 13.121 1.00 70.25 110 GLU A O 1
ATOM 824 N N . LEU A 1 111 ? -6.976 9.285 14.817 1.00 63.59 111 LEU A N 1
ATOM 825 C CA . LEU A 1 111 ? -8.348 9.774 14.832 1.00 63.59 111 LEU A CA 1
ATOM 826 C C . LEU A 1 111 ? -8.434 10.913 15.852 1.00 63.59 111 LEU A C 1
ATOM 828 O O . LEU A 1 111 ? -7.925 10.760 16.965 1.00 63.59 111 LEU A O 1
ATOM 832 N N . PRO A 1 112 ? -9.091 12.039 15.522 1.00 53.62 112 PRO A N 1
ATOM 833 C CA . PRO A 1 112 ? -9.413 13.040 16.526 1.00 53.62 112 PRO A CA 1
ATOM 834 C C . PRO A 1 112 ? -10.173 12.358 17.666 1.00 53.62 112 PRO A C 1
ATOM 836 O O . PRO A 1 112 ? -11.132 11.625 17.403 1.00 53.62 112 PRO A O 1
ATOM 839 N N . LYS A 1 113 ? -9.757 12.582 18.921 1.00 49.62 113 LYS A N 1
ATOM 840 C CA . LYS A 1 113 ? -10.564 12.175 20.078 1.00 49.62 113 LYS A CA 1
ATOM 841 C C . LYS A 1 113 ? -11.932 12.837 19.902 1.00 49.62 113 LYS A C 1
ATOM 843 O O . LYS A 1 113 ? -12.010 14.063 19.846 1.00 49.62 113 LYS A O 1
ATOM 848 N N . GLY A 1 114 ? -12.977 12.032 19.716 1.00 48.25 114 GLY A N 1
ATOM 849 C CA . GLY A 1 114 ? -14.346 12.536 19.682 1.00 48.25 114 GLY A CA 1
ATOM 850 C C . GLY A 1 114 ? -14.608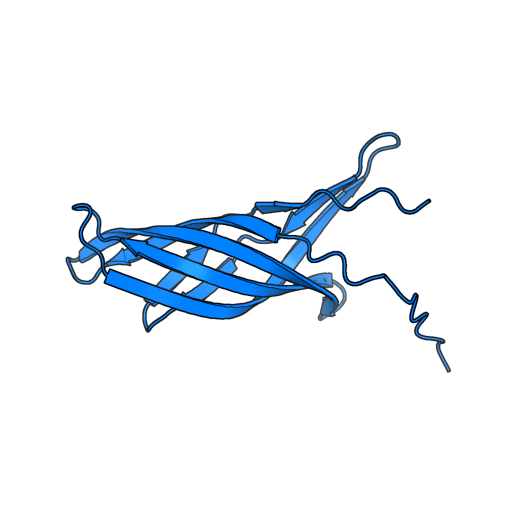 13.290 20.982 1.00 48.25 114 GLY A C 1
ATOM 851 O O . GLY A 1 114 ? -14.364 12.738 22.054 1.00 48.25 114 GLY A O 1
ATOM 852 N N . GLY A 1 115 ? -14.993 14.561 20.866 1.00 33.28 115 GLY A N 1
ATOM 853 C CA . GLY A 1 115 ? -15.547 15.330 21.980 1.00 33.28 115 GLY A CA 1
ATOM 854 C C . GLY A 1 115 ? -16.975 14.912 22.286 1.00 33.28 115 GLY A C 1
ATOM 855 O O . GLY A 1 115 ? -17.627 14.349 21.375 1.00 33.28 115 GLY A O 1
#

Nearest PDB structures (foldseek):
  4v12-assembly1_A-2  TM=2.654E-01  e=8.462E-01  Mycolicibacterium smegmatis
  5i7n-assembly1_A-2  TM=2.648E-01  e=7.993E-01  Mycobacteroides abscessus
  8huc-assembly2_D  TM=2.627E-01  e=1.336E+00  Pseudomonas aeruginosa UCBPP-PA14
  8huc-assembly1_A  TM=1.898E-01  e=2.502E+00  Pseudomonas aeruginosa UCBPP-PA14

Sequence (115 aa):
MTDVVFFPLRVMRTVAGVTGSFWSPSGRHGKFVGEYRLERLMSQSGQLAAAGVFTGTLTDGDGSHVGTGSCRHTAPVTINADETTSE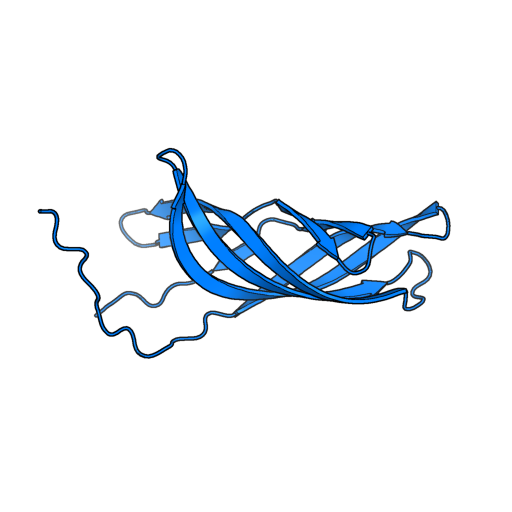IRIGPVDMNLVGFLVNVDAMRIELPKGG

Radius of gyration: 16.16 Å; Cα contacts (8 Å, |Δi|>4): 261; chains: 1; bounding box: 50×28×44 Å

Mean predicted aligned error: 7.51 Å

Secondary structure (DSSP, 8-state):
--------------EEEEEEEEE-TTSSEEEEEEEEEEEEEEEETTEEEEEEEEEEEEE-TTS-EEEEEEEEEEEEEEEEE-SS-EEEEE--EEEEETTEEEEEPPEEEPPP---